Protein AF-A0A1H8TIE3-F1 (afdb_monomer_lite)

Sequence (91 aa):
MDADRVASALAPLRTLLAGDGGDVELVAVDAGAGTVALRLLLRDAACAECVMPRPYLEQVAADVLRRALPELRAVTVEDPREGSPGTAAAH

Organism: NCBI:txid673521

Radius of gyration: 14.4 Å; chains: 1; bounding box: 28×40×39 Å

Structure (mmCIF, N/CA/C/O backbone):
data_AF-A0A1H8TIE3-F1
#
_entry.id   AF-A0A1H8TIE3-F1
#
loop_
_atom_site.group_PDB
_atom_site.id
_atom_site.type_symbol
_atom_site.label_atom_id
_atom_site.label_alt_id
_atom_site.label_comp_id
_atom_site.label_asym_id
_atom_site.label_entity_id
_atom_site.label_seq_id
_atom_site.pdbx_PDB_ins_code
_atom_site.Cartn_x
_atom_site.Cartn_y
_atom_site.Cartn_z
_atom_site.occupancy
_atom_site.B_iso_or_equiv
_atom_site.auth_seq_id
_atom_site.auth_comp_id
_atom_site.auth_asym_id
_atom_site.auth_atom_id
_atom_site.pdbx_PDB_model_num
ATOM 1 N N . MET A 1 1 ? -11.305 2.148 9.402 1.00 87.06 1 MET A N 1
ATOM 2 C CA . MET A 1 1 ? -10.544 2.077 8.138 1.00 87.06 1 MET A CA 1
ATOM 3 C C . MET A 1 1 ? -11.487 2.054 6.956 1.00 87.06 1 MET A C 1
ATOM 5 O O . MET A 1 1 ? -12.173 1.064 6.755 1.00 87.06 1 MET A O 1
ATOM 9 N N . ASP A 1 2 ? -11.485 3.130 6.180 1.00 90.00 2 ASP A N 1
ATOM 10 C CA . ASP A 1 2 ? -12.319 3.303 4.990 1.00 90.00 2 ASP A CA 1
ATOM 11 C C . ASP A 1 2 ? -11.432 3.285 3.741 1.00 90.00 2 ASP A C 1
ATOM 13 O O . ASP A 1 2 ? -10.288 3.743 3.793 1.00 90.00 2 ASP A O 1
ATOM 17 N N . ALA A 1 3 ? -11.944 2.772 2.620 1.00 90.69 3 ALA A N 1
ATOM 18 C CA . ALA A 1 3 ? -11.153 2.578 1.401 1.00 90.69 3 ALA A CA 1
ATOM 19 C C . ALA A 1 3 ? -10.532 3.877 0.862 1.00 90.69 3 ALA A C 1
ATOM 21 O O . ALA A 1 3 ? -9.371 3.871 0.465 1.00 90.69 3 ALA A O 1
ATOM 22 N N . ASP A 1 4 ? -11.258 4.995 0.919 1.00 92.94 4 ASP A N 1
ATOM 23 C CA . ASP A 1 4 ? -10.763 6.308 0.480 1.00 92.94 4 ASP A CA 1
ATOM 24 C C . ASP A 1 4 ? -9.577 6.792 1.332 1.00 92.94 4 ASP A C 1
ATOM 26 O O . ASP A 1 4 ? -8.526 7.189 0.823 1.00 92.94 4 ASP A O 1
ATOM 30 N N . ARG A 1 5 ? -9.686 6.623 2.656 1.00 93.19 5 ARG A N 1
ATOM 31 C CA . ARG A 1 5 ? -8.610 6.946 3.600 1.00 93.19 5 ARG A CA 1
ATOM 32 C C . ARG A 1 5 ? -7.380 6.066 3.368 1.00 93.19 5 ARG A C 1
ATOM 34 O O . ARG A 1 5 ? -6.260 6.568 3.422 1.00 93.19 5 ARG A O 1
ATOM 41 N N . VAL A 1 6 ? -7.576 4.773 3.092 1.00 94.31 6 VAL A N 1
ATOM 42 C CA . VAL A 1 6 ? -6.486 3.851 2.727 1.00 94.31 6 VAL A CA 1
ATOM 43 C C . VAL A 1 6 ? -5.838 4.281 1.415 1.00 94.31 6 VAL A C 1
ATOM 45 O O . VAL A 1 6 ? -4.617 4.393 1.359 1.00 94.31 6 VAL A O 1
ATOM 48 N N . ALA A 1 7 ? -6.628 4.593 0.388 1.00 93.69 7 ALA A N 1
ATOM 49 C CA . ALA A 1 7 ? -6.124 5.039 -0.906 1.00 93.69 7 ALA A CA 1
ATOM 50 C C . ALA A 1 7 ? -5.278 6.316 -0.786 1.00 93.69 7 ALA A C 1
ATOM 52 O O . ALA A 1 7 ? -4.188 6.387 -1.355 1.00 93.69 7 ALA A O 1
ATOM 53 N N . SER A 1 8 ? -5.714 7.290 0.020 1.00 94.44 8 SER A N 1
ATOM 54 C CA . SER A 1 8 ? -4.918 8.489 0.300 1.00 94.44 8 SER A CA 1
ATOM 55 C C . SER A 1 8 ? -3.633 8.169 1.072 1.00 94.44 8 SER A C 1
ATOM 57 O O . SER A 1 8 ? -2.592 8.769 0.801 1.00 94.44 8 SER A O 1
ATOM 59 N N . ALA A 1 9 ? -3.682 7.230 2.020 1.00 95.44 9 ALA A N 1
ATOM 60 C CA . ALA A 1 9 ? -2.524 6.825 2.815 1.00 95.44 9 ALA A CA 1
ATOM 61 C C . ALA A 1 9 ? -1.474 6.039 2.006 1.00 95.44 9 ALA A C 1
ATOM 63 O O . ALA A 1 9 ? -0.325 5.943 2.435 1.00 95.44 9 ALA A O 1
ATOM 64 N N . LEU A 1 10 ? -1.831 5.517 0.826 1.00 95.56 10 LEU A N 1
ATOM 65 C CA . LEU A 1 10 ? -0.899 4.840 -0.080 1.00 95.56 10 LEU A CA 1
ATOM 66 C C . LEU A 1 10 ? 0.005 5.804 -0.860 1.00 95.56 10 LEU A C 1
ATOM 68 O O . LEU A 1 10 ? 1.017 5.361 -1.398 1.00 95.56 10 LEU A O 1
ATOM 72 N N . ALA A 1 11 ? -0.302 7.105 -0.925 1.00 95.06 11 ALA A N 1
ATOM 73 C CA . ALA A 1 11 ? 0.454 8.055 -1.750 1.00 95.06 11 ALA A CA 1
ATOM 74 C C . ALA A 1 11 ? 1.984 8.048 -1.500 1.00 95.06 11 ALA A C 1
ATOM 76 O O . ALA A 1 11 ? 2.732 7.990 -2.477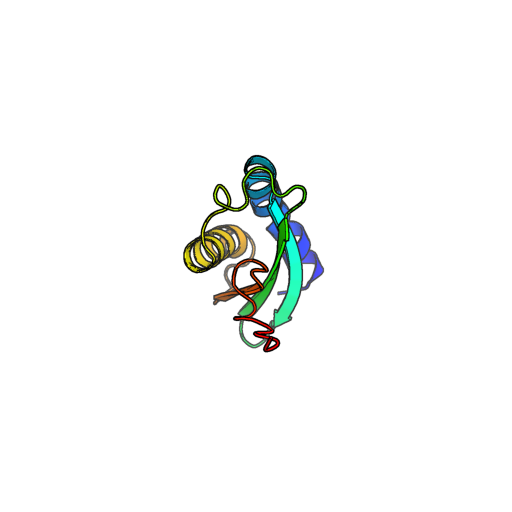 1.00 95.06 11 ALA A O 1
ATOM 77 N N . PRO A 1 12 ? 2.491 8.021 -0.248 1.00 93.56 12 PRO A N 1
ATOM 78 C CA . PRO A 1 12 ? 3.932 7.945 0.005 1.00 93.56 12 PRO A CA 1
ATOM 79 C C . PRO A 1 12 ? 4.557 6.630 -0.477 1.00 93.56 12 PRO A C 1
ATOM 81 O O . PRO A 1 12 ? 5.673 6.633 -0.994 1.00 93.56 12 PRO A O 1
ATOM 84 N N . LEU A 1 13 ? 3.832 5.513 -0.342 1.00 93.25 13 LEU A N 1
ATOM 85 C CA . LEU A 1 13 ? 4.282 4.201 -0.807 1.00 93.25 13 LEU A CA 1
ATOM 86 C C . LEU A 1 13 ? 4.381 4.165 -2.337 1.00 93.25 13 LEU A C 1
ATOM 88 O O . LEU A 1 13 ? 5.365 3.668 -2.873 1.00 93.25 13 LEU A O 1
ATOM 92 N N . ARG A 1 14 ? 3.405 4.745 -3.044 1.00 93.44 14 ARG A N 1
ATOM 93 C CA . ARG A 1 14 ? 3.430 4.844 -4.512 1.00 93.44 14 ARG A CA 1
ATOM 94 C C . ARG A 1 14 ? 4.616 5.672 -5.004 1.00 93.44 14 ARG A C 1
ATOM 96 O O . ARG A 1 14 ? 5.268 5.276 -5.962 1.00 93.44 14 ARG A O 1
ATOM 103 N N . THR A 1 15 ? 4.941 6.774 -4.322 1.00 92.44 15 THR A N 1
ATOM 104 C CA . THR A 1 15 ? 6.135 7.582 -4.625 1.00 92.44 15 THR A CA 1
ATOM 105 C C . THR A 1 15 ? 7.430 6.797 -4.425 1.00 92.44 15 THR A C 1
ATOM 107 O O . THR A 1 15 ? 8.329 6.906 -5.254 1.00 92.44 15 THR A O 1
ATOM 110 N N . LEU A 1 16 ? 7.524 5.995 -3.358 1.00 89.12 16 LEU A N 1
ATOM 111 C CA . LEU A 1 16 ? 8.687 5.141 -3.105 1.00 89.12 16 LEU A CA 1
ATOM 112 C C . LEU A 1 16 ? 8.875 4.119 -4.235 1.00 89.12 16 LEU A C 1
ATOM 114 O O . LEU A 1 16 ? 9.951 4.031 -4.812 1.00 89.12 16 LEU A O 1
ATOM 118 N N . LEU A 1 17 ? 7.804 3.408 -4.594 1.00 89.25 17 LEU A N 1
ATOM 119 C CA . LEU A 1 17 ? 7.844 2.358 -5.615 1.00 89.25 17 LEU A CA 1
ATOM 120 C C . LEU A 1 17 ? 8.035 2.895 -7.031 1.00 89.25 17 LEU A C 1
ATOM 122 O O . LEU A 1 17 ? 8.636 2.215 -7.858 1.00 89.25 17 LEU A O 1
ATOM 126 N N . ALA A 1 18 ? 7.560 4.110 -7.316 1.00 88.62 18 ALA A N 1
ATOM 127 C CA . ALA A 1 18 ? 7.745 4.737 -8.619 1.00 88.62 18 ALA A CA 1
ATOM 128 C C . ALA A 1 18 ? 9.232 4.899 -8.980 1.00 88.62 18 ALA A C 1
ATOM 130 O O . ALA A 1 18 ? 9.573 4.794 -10.156 1.00 88.62 18 ALA A O 1
ATOM 131 N N . GLY A 1 19 ? 10.109 5.099 -7.985 1.00 83.56 19 GLY A N 1
ATOM 132 C CA . GLY A 1 19 ? 11.561 5.136 -8.186 1.00 83.56 19 GLY A CA 1
ATOM 133 C C . GLY A 1 19 ? 12.147 3.808 -8.676 1.00 83.56 19 GLY A C 1
ATOM 134 O O . GLY A 1 19 ? 13.086 3.817 -9.466 1.00 83.56 19 GLY A O 1
ATOM 135 N N . ASP A 1 20 ? 11.537 2.687 -8.284 1.00 82.69 20 ASP A N 1
ATOM 136 C CA . ASP A 1 20 ? 11.951 1.325 -8.646 1.00 82.69 20 ASP A CA 1
ATOM 137 C C . ASP A 1 20 ? 11.175 0.762 -9.857 1.00 82.69 20 ASP A C 1
ATOM 139 O O . ASP A 1 20 ? 11.276 -0.421 -10.177 1.00 82.69 20 ASP A O 1
ATOM 143 N N . GLY A 1 21 ? 10.361 1.586 -10.532 1.00 85.38 21 GLY A N 1
ATOM 144 C CA . GLY A 1 21 ? 9.515 1.156 -11.657 1.00 85.38 21 GLY A CA 1
ATOM 145 C C . GLY A 1 21 ? 8.240 0.402 -11.250 1.00 85.38 21 GLY A C 1
ATOM 146 O O . GLY A 1 21 ? 7.543 -0.160 -12.103 1.00 85.38 21 GLY A O 1
ATOM 147 N N . GLY A 1 22 ? 7.915 0.406 -9.957 1.00 88.81 22 GLY A N 1
ATOM 148 C CA . GLY A 1 22 ? 6.717 -0.195 -9.389 1.00 88.81 22 GLY A CA 1
ATOM 149 C C . GLY A 1 22 ? 5.576 0.798 -9.147 1.00 88.81 22 GLY A C 1
ATOM 150 O O . GLY A 1 22 ? 5.706 2.025 -9.214 1.00 88.81 22 GLY A O 1
ATOM 151 N N . ASP A 1 23 ? 4.414 0.246 -8.844 1.00 92.75 23 ASP A N 1
ATOM 152 C CA . ASP A 1 23 ? 3.285 0.939 -8.238 1.00 92.75 23 ASP A CA 1
ATOM 153 C C . ASP A 1 23 ? 2.465 -0.060 -7.414 1.00 92.75 23 ASP A C 1
ATOM 155 O O . ASP A 1 23 ? 2.660 -1.268 -7.527 1.00 92.75 23 ASP A O 1
ATOM 159 N N . VAL A 1 24 ? 1.525 0.421 -6.608 1.00 93.50 24 VAL A N 1
ATOM 160 C CA . VAL A 1 24 ? 0.532 -0.433 -5.950 1.00 93.50 24 VAL A CA 1
ATOM 161 C C . VAL A 1 24 ? -0.874 0.077 -6.186 1.00 93.50 24 VAL A C 1
ATOM 163 O O . VAL A 1 24 ? -1.128 1.284 -6.194 1.00 93.50 24 VAL A O 1
ATOM 166 N N . GLU A 1 25 ? -1.803 -0.860 -6.316 1.00 94.62 25 GLU A N 1
ATOM 167 C CA . GLU A 1 25 ? -3.234 -0.587 -6.280 1.00 94.62 25 GLU A CA 1
ATOM 168 C C . GLU A 1 25 ? -3.887 -1.220 -5.052 1.00 94.62 25 GLU A C 1
ATOM 170 O O . GLU A 1 25 ? -3.449 -2.256 -4.547 1.00 94.62 25 GLU A O 1
ATOM 175 N N . LEU A 1 26 ? -4.938 -0.567 -4.557 1.00 96.62 26 LEU A N 1
ATOM 176 C CA . LEU A 1 26 ? -5.758 -1.087 -3.473 1.00 96.62 26 LEU A CA 1
ATOM 177 C C . LEU A 1 26 ? -6.720 -2.140 -4.028 1.00 96.62 26 LEU A C 1
ATOM 179 O O . LEU A 1 26 ? -7.545 -1.821 -4.880 1.00 96.62 26 LEU A O 1
ATOM 183 N N . VAL A 1 27 ? -6.641 -3.364 -3.509 1.00 96.12 27 VAL A N 1
ATOM 184 C CA . VAL A 1 27 ? -7.529 -4.470 -3.896 1.00 96.12 27 VAL A CA 1
ATOM 185 C C . VAL A 1 27 ? -8.705 -4.569 -2.932 1.00 96.12 27 VAL A C 1
ATOM 187 O O . VAL A 1 27 ? -9.858 -4.608 -3.354 1.00 96.12 27 VAL A O 1
ATOM 190 N N . ALA A 1 28 ? -8.423 -4.600 -1.627 1.00 95.12 28 ALA A N 1
ATOM 191 C CA . ALA A 1 28 ? -9.452 -4.745 -0.605 1.00 95.12 28 ALA A CA 1
ATOM 192 C C . ALA A 1 28 ? -9.042 -4.119 0.732 1.00 95.12 28 ALA A C 1
ATOM 194 O O . ALA A 1 28 ? -7.861 -4.032 1.074 1.00 95.12 28 ALA A O 1
ATOM 195 N N . VAL A 1 29 ? -10.051 -3.731 1.512 1.00 96.31 29 VAL A N 1
ATOM 196 C CA . VAL A 1 29 ? -9.906 -3.291 2.902 1.00 96.31 29 VAL A CA 1
ATOM 197 C C . VAL A 1 29 ? -10.855 -4.112 3.757 1.00 96.31 29 VAL A C 1
ATOM 199 O O . VAL A 1 29 ? -12.064 -4.080 3.541 1.00 96.31 29 VAL A O 1
ATOM 202 N N . ASP A 1 30 ? -10.311 -4.802 4.752 1.00 94.50 30 ASP A N 1
ATOM 203 C CA . ASP A 1 30 ? -11.092 -5.436 5.805 1.00 94.50 30 ASP A CA 1
ATOM 204 C C . ASP A 1 30 ? -10.926 -4.624 7.091 1.00 94.50 30 ASP A C 1
ATOM 206 O O . ASP A 1 30 ? -9.918 -4.709 7.797 1.00 94.50 30 ASP A O 1
ATOM 210 N N . ALA A 1 31 ? -11.924 -3.795 7.386 1.00 91.94 31 ALA A N 1
ATOM 211 C CA . ALA A 1 31 ? -11.924 -2.969 8.585 1.00 91.94 31 ALA A CA 1
ATOM 212 C C . ALA A 1 31 ? -12.127 -3.786 9.874 1.00 91.94 31 ALA A C 1
ATOM 214 O O . ALA A 1 31 ? -11.685 -3.346 10.933 1.00 91.94 31 ALA A O 1
ATOM 215 N N . GLY A 1 32 ? -12.779 -4.953 9.796 1.00 93.38 32 GLY A N 1
ATOM 216 C CA . GLY A 1 32 ? -13.020 -5.822 10.948 1.00 93.38 32 GLY A CA 1
ATOM 217 C C . GLY A 1 32 ? -11.758 -6.573 11.369 1.00 93.38 32 GLY A C 1
ATOM 218 O O . GLY A 1 32 ? -11.439 -6.640 12.556 1.00 93.38 32 GLY A O 1
ATOM 219 N N . ALA A 1 33 ? -11.003 -7.080 10.394 1.00 92.69 33 ALA A N 1
ATOM 220 C CA . ALA A 1 33 ? -9.710 -7.724 10.601 1.00 92.69 33 ALA A CA 1
ATOM 221 C C . ALA A 1 33 ? -8.549 -6.719 10.719 1.00 92.69 33 ALA A C 1
ATOM 223 O O . ALA A 1 33 ? -7.474 -7.072 11.207 1.00 92.69 33 ALA A O 1
ATOM 224 N N . GLY A 1 34 ? -8.747 -5.469 10.291 1.00 94.69 34 GLY A N 1
ATOM 225 C CA . GLY A 1 34 ? -7.699 -4.451 10.230 1.00 94.69 34 GLY A CA 1
ATOM 226 C C . GLY A 1 34 ? -6.636 -4.786 9.184 1.00 94.69 34 GLY A C 1
ATOM 227 O O . GLY A 1 34 ? -5.447 -4.594 9.435 1.00 94.69 34 GLY A O 1
ATOM 228 N N . THR A 1 35 ? -7.037 -5.337 8.038 1.00 96.50 35 THR A N 1
ATOM 229 C CA . THR A 1 35 ? -6.111 -5.780 6.987 1.00 96.50 35 THR A CA 1
ATOM 230 C C . THR A 1 35 ? -6.357 -5.067 5.667 1.00 96.50 35 THR A C 1
ATOM 232 O O . THR A 1 35 ? -7.498 -4.772 5.310 1.00 96.50 35 THR A O 1
ATOM 235 N N . VAL A 1 36 ? -5.283 -4.811 4.922 1.00 97.44 36 VAL A N 1
ATOM 236 C CA . VAL A 1 36 ? -5.333 -4.212 3.581 1.00 97.44 36 VAL A CA 1
ATOM 237 C C . VAL A 1 36 ? -4.675 -5.156 2.586 1.00 97.44 36 VAL A C 1
ATOM 239 O O . VAL A 1 36 ? -3.552 -5.597 2.815 1.00 97.44 36 VAL A O 1
ATOM 242 N N . ALA A 1 37 ? -5.362 -5.433 1.483 1.00 96.75 37 ALA A N 1
ATOM 243 C CA . ALA A 1 37 ? -4.810 -6.169 0.356 1.00 96.75 37 ALA A CA 1
ATOM 244 C C . ALA A 1 37 ? -4.431 -5.190 -0.755 1.00 96.75 37 ALA A C 1
ATOM 246 O O . ALA A 1 37 ? -5.248 -4.361 -1.174 1.00 96.75 37 ALA A O 1
ATOM 247 N N . LEU A 1 38 ? -3.195 -5.294 -1.227 1.00 96.88 38 LEU A N 1
ATOM 248 C CA . LEU A 1 38 ? -2.644 -4.500 -2.318 1.00 96.88 38 LEU A CA 1
ATOM 249 C C . LEU A 1 38 ? -2.232 -5.417 -3.468 1.00 96.88 38 LEU A C 1
ATOM 251 O O . LEU A 1 38 ? -1.926 -6.586 -3.248 1.00 96.88 38 LEU A O 1
ATOM 255 N N . ARG A 1 39 ? -2.141 -4.871 -4.678 1.00 95.19 39 ARG A N 1
ATOM 256 C CA . ARG A 1 39 ? -1.481 -5.532 -5.807 1.00 95.19 39 ARG A CA 1
ATOM 257 C C . ARG A 1 39 ? -0.303 -4.704 -6.278 1.00 95.19 39 ARG A C 1
ATOM 259 O O . ARG A 1 39 ? -0.438 -3.496 -6.457 1.00 95.19 39 ARG A O 1
ATOM 266 N N . LEU A 1 40 ? 0.837 -5.360 -6.481 1.00 93.00 40 LEU A N 1
ATOM 267 C CA . LEU A 1 40 ? 2.012 -4.749 -7.090 1.00 93.00 40 LEU A CA 1
ATOM 268 C C . LEU A 1 40 ? 1.808 -4.649 -8.607 1.00 93.00 40 LEU A C 1
ATOM 270 O O . LEU A 1 40 ? 1.524 -5.638 -9.280 1.00 93.00 40 LEU A O 1
ATOM 274 N N . LEU A 1 41 ? 1.989 -3.448 -9.143 1.00 90.62 41 LEU A N 1
ATOM 275 C CA . LEU A 1 41 ? 2.007 -3.157 -10.570 1.00 90.62 41 LEU A CA 1
ATOM 276 C C . LEU A 1 41 ? 3.452 -2.874 -10.990 1.00 90.62 41 LEU A C 1
ATOM 278 O O . LEU A 1 41 ? 4.154 -2.112 -10.329 1.00 90.62 41 LEU A O 1
ATOM 282 N N . LEU A 1 42 ? 3.896 -3.455 -12.101 1.00 87.56 42 LEU A N 1
ATOM 283 C CA . LEU A 1 42 ? 5.209 -3.190 -12.694 1.00 87.56 42 LEU A CA 1
ATOM 284 C C . LEU A 1 42 ? 4.976 -2.466 -14.020 1.00 87.56 42 LEU A C 1
ATOM 286 O O . LEU A 1 42 ? 4.287 -3.003 -14.886 1.00 87.56 42 LEU A O 1
ATOM 290 N N . ARG A 1 43 ? 5.475 -1.231 -14.157 1.00 73.44 43 ARG A N 1
ATOM 291 C CA . ARG A 1 43 ? 5.161 -0.384 -15.325 1.00 73.44 43 ARG A CA 1
ATOM 292 C C . ARG A 1 43 ? 6.012 -0.713 -16.546 1.00 73.44 43 ARG A C 1
ATOM 294 O O . ARG A 1 43 ? 5.476 -0.755 -17.641 1.00 73.44 43 ARG A O 1
ATOM 301 N N . ASP A 1 44 ? 7.282 -1.038 -16.339 1.00 61.34 44 ASP A N 1
ATOM 302 C CA . ASP A 1 44 ? 8.185 -1.526 -17.377 1.00 61.34 44 ASP A CA 1
ATOM 303 C C . ASP A 1 44 ? 9.211 -2.451 -16.716 1.00 61.34 44 ASP A C 1
ATOM 305 O O . ASP A 1 44 ? 9.862 -2.085 -15.738 1.00 61.34 44 ASP A O 1
ATOM 309 N N . ALA A 1 45 ? 9.354 -3.673 -17.232 1.00 51.78 45 ALA A N 1
ATOM 310 C CA . ALA A 1 45 ? 10.186 -4.743 -16.671 1.00 51.78 45 ALA A CA 1
ATOM 311 C C . ALA A 1 45 ? 11.708 -4.482 -16.744 1.00 51.78 45 ALA A C 1
ATOM 313 O O . ALA A 1 45 ? 12.493 -5.424 -16.672 1.00 51.78 45 ALA A O 1
ATOM 314 N N . ALA A 1 46 ? 12.145 -3.225 -16.880 1.00 53.38 46 ALA A N 1
ATOM 315 C CA . ALA A 1 46 ? 13.559 -2.865 -16.943 1.00 53.38 46 ALA A CA 1
ATOM 316 C C . ALA A 1 46 ? 14.317 -3.245 -15.661 1.00 53.38 46 ALA A C 1
ATOM 318 O O . ALA A 1 46 ? 15.529 -3.428 -15.715 1.00 53.38 46 ALA A O 1
ATOM 319 N N . CYS A 1 47 ? 13.617 -3.390 -14.526 1.00 63.06 47 CYS A N 1
ATOM 320 C CA . CYS A 1 47 ? 14.225 -3.879 -13.296 1.00 63.06 47 CYS A CA 1
ATOM 321 C C . CYS A 1 47 ? 13.206 -4.489 -12.309 1.00 63.06 47 CYS A C 1
ATOM 323 O O . CYS A 1 47 ? 13.025 -4.005 -11.196 1.00 63.06 47 CYS A O 1
ATOM 325 N N . ALA A 1 48 ? 12.526 -5.579 -12.686 1.00 62.38 48 ALA A N 1
ATOM 326 C CA . ALA A 1 48 ? 11.628 -6.303 -11.763 1.00 62.38 48 ALA A CA 1
ATOM 327 C C . ALA A 1 48 ? 12.341 -6.799 -10.479 1.00 62.38 48 ALA A C 1
ATOM 329 O O . ALA A 1 48 ? 11.704 -7.016 -9.444 1.00 62.38 48 ALA A O 1
ATOM 330 N N . GLU A 1 49 ? 13.664 -6.949 -10.562 1.00 65.12 49 GLU A N 1
ATOM 331 C CA . GLU A 1 49 ? 14.599 -7.262 -9.476 1.00 65.12 49 GLU A CA 1
ATOM 332 C C . GLU A 1 49 ? 14.982 -6.054 -8.599 1.00 65.12 49 GLU A C 1
ATOM 334 O O . GLU A 1 49 ? 15.432 -6.252 -7.473 1.00 65.12 49 GLU A O 1
ATOM 339 N N . CYS A 1 50 ? 14.767 -4.816 -9.065 1.00 73.38 50 CYS A N 1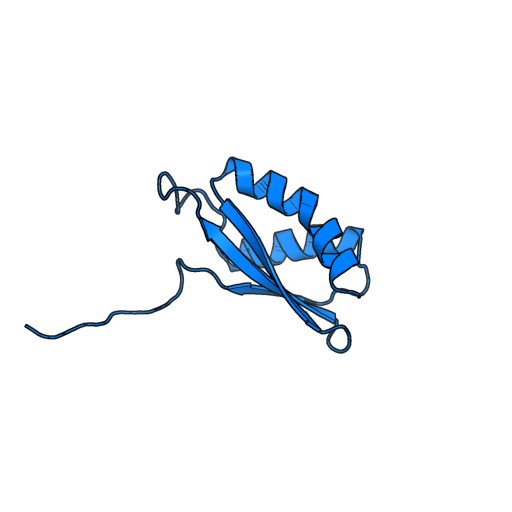
ATOM 340 C CA . CYS A 1 50 ? 14.985 -3.607 -8.266 1.00 73.38 50 CYS A CA 1
ATOM 341 C C . CYS A 1 50 ? 13.857 -3.385 -7.246 1.00 73.38 50 CYS A C 1
ATOM 343 O O . CYS A 1 50 ? 14.085 -2.816 -6.180 1.00 73.38 50 CYS A O 1
ATOM 345 N N . VAL A 1 51 ? 12.639 -3.853 -7.542 1.00 81.75 51 VAL A N 1
ATOM 346 C CA . VAL A 1 51 ? 11.524 -3.745 -6.598 1.00 81.75 51 VAL A CA 1
ATOM 347 C C . VAL A 1 51 ? 11.761 -4.693 -5.425 1.00 81.75 51 VAL A C 1
ATOM 349 O O . VAL A 1 51 ? 12.042 -5.878 -5.596 1.00 81.75 51 VAL A O 1
ATOM 352 N N . MET A 1 52 ? 11.586 -4.183 -4.211 1.00 87.44 52 MET A N 1
ATOM 353 C CA . MET A 1 52 ? 11.708 -4.952 -2.973 1.00 87.44 52 MET A CA 1
ATOM 354 C C . MET A 1 52 ? 10.901 -6.267 -3.011 1.00 87.44 52 MET A C 1
ATOM 356 O O . MET A 1 52 ? 9.778 -6.259 -3.518 1.00 87.44 52 MET A O 1
ATOM 360 N N . PRO A 1 53 ? 11.406 -7.387 -2.458 1.00 89.94 53 PRO A N 1
ATOM 361 C CA . PRO A 1 53 ? 10.674 -8.656 -2.421 1.00 89.94 53 PRO A CA 1
ATOM 362 C C . PRO A 1 53 ? 9.389 -8.538 -1.589 1.00 89.94 53 PRO A C 1
ATOM 364 O O . PRO A 1 53 ? 9.345 -7.758 -0.631 1.00 89.94 53 PRO A O 1
ATOM 367 N N . ARG A 1 54 ? 8.362 -9.342 -1.907 1.00 92.50 54 ARG A N 1
ATOM 368 C CA . ARG A 1 54 ? 7.033 -9.286 -1.270 1.00 92.50 54 ARG A CA 1
ATOM 369 C C . ARG A 1 54 ? 7.049 -9.154 0.260 1.00 92.50 54 ARG A C 1
ATOM 371 O O . ARG A 1 54 ? 6.413 -8.222 0.747 1.00 92.50 54 ARG A O 1
ATOM 378 N N . PRO A 1 55 ? 7.761 -9.994 1.043 1.00 93.06 55 PRO A N 1
ATOM 379 C CA . PRO A 1 55 ? 7.716 -9.888 2.503 1.00 93.06 55 PRO A CA 1
ATOM 380 C C . PRO A 1 55 ? 8.233 -8.537 3.014 1.00 93.06 55 PRO A C 1
ATOM 382 O O . PRO A 1 55 ? 7.693 -7.994 3.974 1.00 93.06 55 PRO A O 1
ATOM 385 N N . TYR A 1 56 ? 9.242 -7.959 2.358 1.00 93.12 56 TYR A N 1
ATOM 386 C CA . TYR A 1 56 ? 9.752 -6.641 2.732 1.00 93.12 56 TYR A CA 1
ATOM 387 C C . TYR A 1 56 ? 8.798 -5.526 2.290 1.00 93.12 56 TYR A C 1
ATOM 389 O O . TYR A 1 56 ? 8.550 -4.585 3.042 1.00 93.12 56 TYR A O 1
ATOM 397 N N . LEU A 1 57 ? 8.200 -5.657 1.103 1.00 93.56 57 LEU A N 1
ATOM 398 C CA . LEU A 1 57 ? 7.184 -4.730 0.611 1.00 93.56 57 LEU A CA 1
ATOM 399 C C . LEU A 1 57 ? 5.959 -4.675 1.538 1.00 93.56 57 LEU A C 1
ATOM 401 O O . LEU A 1 57 ? 5.497 -3.585 1.868 1.00 93.56 57 LEU A O 1
ATOM 405 N N . GLU A 1 58 ? 5.473 -5.824 2.014 1.00 95.88 58 GLU A N 1
ATOM 406 C CA . GLU A 1 58 ? 4.390 -5.916 3.003 1.00 95.88 58 GLU A CA 1
ATOM 407 C C . GLU A 1 58 ? 4.756 -5.187 4.307 1.00 95.88 58 GLU A C 1
ATOM 409 O O . GLU A 1 58 ? 3.943 -4.435 4.852 1.00 95.88 58 GLU A O 1
ATOM 414 N N . GLN A 1 59 ? 5.996 -5.341 4.788 1.00 95.88 59 GLN A N 1
ATOM 415 C CA . GLN A 1 59 ? 6.479 -4.646 5.985 1.00 95.88 59 GLN A CA 1
ATOM 416 C C . GLN A 1 59 ? 6.543 -3.125 5.798 1.00 95.88 59 GLN A C 1
ATOM 418 O O . GLN A 1 59 ? 6.045 -2.388 6.653 1.00 95.88 59 GLN A O 1
ATOM 423 N N . VAL A 1 60 ? 7.119 -2.650 4.691 1.00 94.38 60 VAL A N 1
ATOM 424 C CA . VAL A 1 60 ? 7.219 -1.215 4.378 1.00 94.38 60 VAL A CA 1
ATOM 425 C C . VAL A 1 60 ? 5.831 -0.603 4.200 1.00 94.38 60 VAL A C 1
ATOM 427 O O . VAL A 1 60 ? 5.543 0.450 4.770 1.00 94.38 60 VAL A O 1
ATOM 430 N N . ALA A 1 61 ? 4.942 -1.278 3.469 1.00 95.69 61 ALA A N 1
ATOM 431 C CA . ALA A 1 61 ? 3.567 -0.833 3.287 1.00 95.69 61 ALA A CA 1
ATOM 432 C C . ALA A 1 61 ? 2.827 -0.735 4.626 1.00 95.69 61 ALA A C 1
ATOM 434 O O . ALA A 1 61 ? 2.132 0.251 4.877 1.00 95.69 61 ALA A O 1
ATOM 435 N N . ALA A 1 62 ? 3.018 -1.714 5.514 1.00 96.50 62 ALA A N 1
ATOM 436 C CA . ALA A 1 62 ? 2.431 -1.678 6.843 1.00 96.50 62 ALA A CA 1
ATOM 437 C C . ALA A 1 62 ? 2.984 -0.523 7.696 1.00 96.50 62 ALA A C 1
ATOM 439 O O . ALA A 1 62 ? 2.200 0.132 8.378 1.00 96.50 62 ALA A O 1
ATOM 440 N N . ASP A 1 63 ? 4.290 -0.228 7.654 1.00 95.69 63 ASP A N 1
ATOM 441 C CA . ASP A 1 63 ? 4.865 0.922 8.375 1.00 95.69 63 ASP A CA 1
ATOM 442 C C . ASP A 1 63 ? 4.293 2.254 7.877 1.00 95.69 63 ASP A C 1
ATOM 444 O O . ASP A 1 63 ? 3.841 3.078 8.674 1.00 95.69 63 ASP A O 1
ATOM 448 N N . VAL A 1 64 ? 4.248 2.443 6.554 1.00 95.00 64 VAL A N 1
ATOM 449 C CA . VAL A 1 64 ? 3.715 3.662 5.933 1.00 95.00 64 VAL A CA 1
ATOM 450 C C . VAL A 1 64 ? 2.242 3.848 6.285 1.00 95.00 64 VAL A C 1
ATOM 452 O O . VAL A 1 64 ? 1.853 4.917 6.760 1.00 95.00 64 VAL A O 1
ATOM 455 N N . LEU A 1 65 ? 1.423 2.810 6.101 1.00 95.12 65 LEU A N 1
ATOM 456 C CA . LEU A 1 65 ? -0.013 2.896 6.343 1.00 95.12 65 LEU A CA 1
ATOM 457 C C . LEU A 1 65 ? -0.336 3.081 7.830 1.00 95.12 65 LEU A C 1
ATOM 459 O O . LEU A 1 65 ? -1.223 3.873 8.141 1.00 95.12 65 LEU A O 1
ATOM 463 N N . ARG A 1 66 ? 0.397 2.448 8.760 1.00 95.88 66 ARG A N 1
ATOM 464 C CA . ARG A 1 66 ? 0.158 2.598 10.212 1.00 95.88 66 ARG A CA 1
ATOM 465 C C . ARG A 1 66 ? 0.312 4.030 10.716 1.00 95.88 66 ARG A C 1
ATOM 467 O O . ARG A 1 66 ? -0.343 4.396 11.688 1.00 95.88 66 ARG A O 1
ATOM 474 N N . ARG A 1 67 ? 1.125 4.861 10.054 1.00 94.06 67 ARG A N 1
ATOM 475 C CA . ARG A 1 67 ? 1.266 6.289 10.403 1.00 94.06 67 ARG A CA 1
ATOM 476 C C . ARG A 1 67 ? -0.049 7.049 10.247 1.00 94.06 67 ARG A C 1
ATOM 478 O O . ARG A 1 67 ? -0.337 7.940 11.038 1.00 94.06 67 ARG A O 1
ATOM 485 N N . ALA A 1 68 ? -0.839 6.691 9.237 1.00 93.19 68 ALA A N 1
ATOM 486 C CA . ALA A 1 68 ? -2.149 7.279 8.975 1.00 93.19 68 ALA A CA 1
ATOM 487 C C . ALA A 1 68 ? -3.307 6.435 9.535 1.00 93.19 68 ALA A C 1
ATOM 489 O O . ALA A 1 68 ? -4.389 6.978 9.752 1.00 93.19 68 ALA A O 1
ATOM 490 N N . LEU A 1 69 ? -3.094 5.133 9.750 1.00 94.44 69 LEU A N 1
ATOM 491 C CA . LEU A 1 69 ? -4.084 4.120 10.124 1.00 94.44 69 LEU A CA 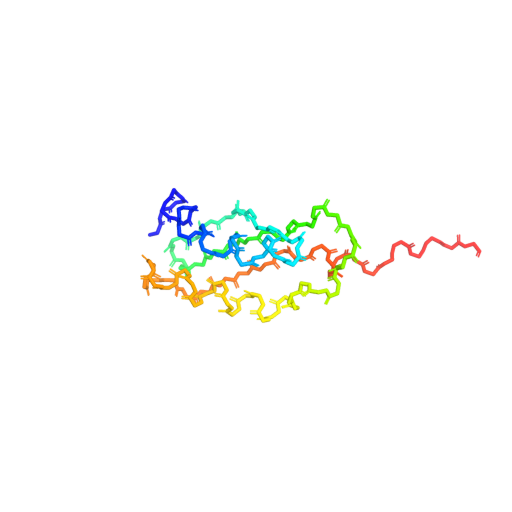1
ATOM 492 C C . LEU A 1 69 ? -3.545 3.271 11.289 1.00 94.44 69 LEU A C 1
ATOM 494 O O . LEU A 1 69 ? -3.138 2.126 11.078 1.00 94.44 69 LEU A O 1
ATOM 498 N N . PRO A 1 70 ? -3.504 3.808 12.520 1.00 93.81 70 PRO A N 1
ATOM 499 C CA . PRO A 1 70 ? -2.970 3.087 13.676 1.00 93.81 70 PRO A CA 1
ATOM 500 C C . PRO A 1 70 ? -3.723 1.781 13.981 1.00 93.81 70 PRO A C 1
ATOM 502 O O . PRO A 1 70 ? -3.180 0.903 14.645 1.00 93.81 70 PRO A O 1
ATOM 505 N N . GLU A 1 71 ? -4.953 1.627 13.486 1.00 94.00 71 GLU A N 1
ATOM 506 C CA . GLU A 1 71 ? -5.746 0.403 13.605 1.00 94.00 71 GLU A CA 1
ATOM 507 C C . GLU A 1 71 ? -5.341 -0.731 12.630 1.00 94.00 71 GLU A C 1
ATOM 509 O O . GLU A 1 71 ? -5.859 -1.846 12.740 1.00 94.00 71 GLU A O 1
ATOM 514 N N . LEU A 1 72 ? -4.418 -0.479 11.692 1.00 96.50 72 LEU A N 1
ATOM 515 C CA . LEU A 1 72 ? -3.939 -1.470 10.726 1.00 96.50 72 LEU A CA 1
ATOM 516 C C . LEU A 1 72 ? -3.091 -2.562 11.397 1.00 96.50 72 LEU A C 1
ATOM 518 O O . LEU A 1 72 ? -2.039 -2.297 11.983 1.00 96.50 72 LEU A O 1
ATOM 522 N N . ARG A 1 73 ? -3.495 -3.818 11.210 1.00 96.31 73 ARG A N 1
ATOM 523 C CA . ARG A 1 73 ? -2.798 -5.010 11.704 1.00 96.31 73 ARG A CA 1
ATOM 524 C C . ARG A 1 73 ? -1.824 -5.586 10.684 1.00 96.31 73 ARG A C 1
ATOM 526 O O . ARG A 1 73 ? -0.667 -5.829 11.027 1.00 96.31 73 ARG A O 1
ATOM 533 N N . ALA A 1 74 ? -2.272 -5.787 9.447 1.00 95.56 74 ALA A N 1
ATOM 534 C CA . ALA A 1 74 ? -1.472 -6.440 8.413 1.00 95.56 74 ALA A CA 1
ATOM 535 C C . ALA A 1 74 ? -1.745 -5.887 7.011 1.00 95.56 74 ALA A C 1
ATOM 537 O O . ALA A 1 74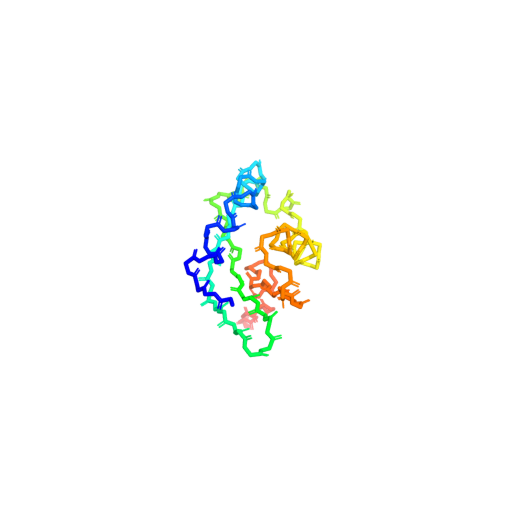 ? -2.822 -5.361 6.727 1.00 95.56 74 ALA A O 1
ATOM 538 N N . VAL A 1 75 ? -0.755 -6.053 6.137 1.00 97.06 75 VAL A N 1
ATOM 539 C CA . VAL A 1 75 ? -0.855 -5.785 4.703 1.00 97.06 75 VAL A CA 1
ATOM 540 C C . VAL A 1 75 ? -0.460 -7.055 3.970 1.00 97.06 75 VAL A C 1
ATOM 542 O O . VAL A 1 75 ? 0.538 -7.673 4.332 1.00 97.06 75 VAL A O 1
ATOM 545 N N . THR A 1 76 ? -1.230 -7.432 2.959 1.00 96.50 76 THR A N 1
ATOM 546 C CA . THR A 1 76 ? -0.869 -8.493 2.016 1.00 96.50 76 THR A CA 1
ATOM 547 C C . THR A 1 76 ? -0.669 -7.888 0.640 1.00 96.50 76 THR A C 1
ATOM 549 O O . THR A 1 76 ? -1.367 -6.942 0.262 1.00 96.50 76 THR A O 1
ATOM 552 N N . VAL A 1 77 ? 0.295 -8.418 -0.109 1.00 95.88 77 VAL A N 1
ATOM 553 C CA . VAL A 1 77 ? 0.567 -7.954 -1.470 1.00 95.88 77 VAL A CA 1
ATOM 554 C C . VAL A 1 77 ? 0.441 -9.112 -2.450 1.00 95.88 77 VAL A C 1
ATOM 556 O O . VAL A 1 77 ? 1.145 -10.112 -2.346 1.00 95.88 77 VAL A O 1
ATOM 559 N N . GLU A 1 78 ? -0.436 -8.957 -3.435 1.00 94.06 78 GLU A N 1
ATOM 560 C CA . GLU A 1 78 ? -0.430 -9.769 -4.646 1.00 94.06 78 GLU A CA 1
ATOM 561 C C . GLU A 1 78 ? 0.777 -9.354 -5.494 1.00 94.06 78 GLU A C 1
ATOM 563 O O . GLU A 1 78 ? 0.785 -8.281 -6.105 1.00 94.06 78 GLU A O 1
ATOM 568 N N . ASP A 1 79 ? 1.819 -10.185 -5.487 1.00 90.62 79 ASP A N 1
ATOM 569 C CA . ASP A 1 79 ? 3.048 -9.945 -6.239 1.00 90.62 79 ASP A CA 1
ATOM 570 C C . ASP A 1 79 ? 3.035 -10.748 -7.554 1.00 90.62 79 ASP A C 1
ATOM 572 O O . ASP A 1 79 ? 3.090 -11.982 -7.514 1.00 90.62 79 ASP A O 1
ATOM 576 N N . PRO A 1 80 ? 2.987 -10.093 -8.732 1.00 86.50 80 PRO A N 1
ATOM 577 C CA . PRO A 1 80 ? 2.978 -10.786 -10.018 1.00 86.50 80 PRO A CA 1
ATOM 578 C C . PRO A 1 80 ? 4.280 -11.550 -10.301 1.00 86.50 80 PRO A C 1
ATOM 580 O O . PRO A 1 80 ? 4.307 -12.376 -11.208 1.00 86.50 80 PRO A O 1
ATOM 583 N N .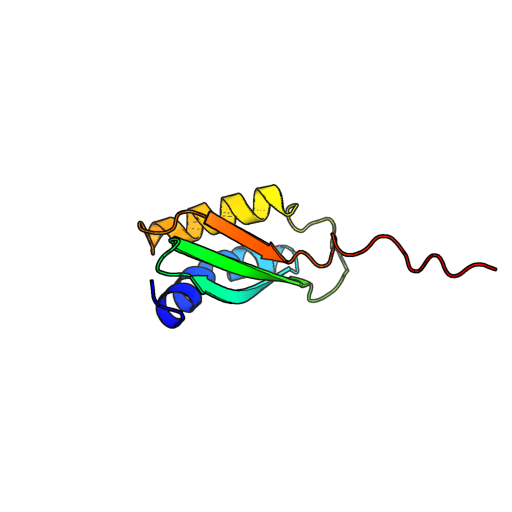 ARG A 1 81 ? 5.356 -11.312 -9.538 1.00 85.31 81 ARG A N 1
ATOM 584 C CA . ARG A 1 81 ? 6.617 -12.064 -9.635 1.00 85.31 81 ARG A CA 1
ATOM 585 C C . ARG A 1 81 ? 6.533 -13.434 -8.958 1.00 85.31 81 ARG A C 1
ATOM 587 O O . ARG A 1 81 ? 7.380 -14.283 -9.219 1.00 85.31 81 ARG A O 1
ATOM 594 N N . GLU A 1 82 ? 5.532 -13.653 -8.099 1.00 82.75 82 GLU A N 1
ATOM 595 C CA . GLU A 1 82 ? 5.393 -14.868 -7.284 1.00 82.75 82 GLU A CA 1
ATOM 596 C C . GLU A 1 82 ? 4.272 -15.827 -7.752 1.00 82.75 82 GLU A C 1
ATOM 598 O O . GLU A 1 82 ? 4.145 -16.919 -7.197 1.00 82.75 82 GLU A O 1
ATOM 603 N N . GLY A 1 83 ? 3.483 -15.496 -8.786 1.00 62.84 83 GLY A N 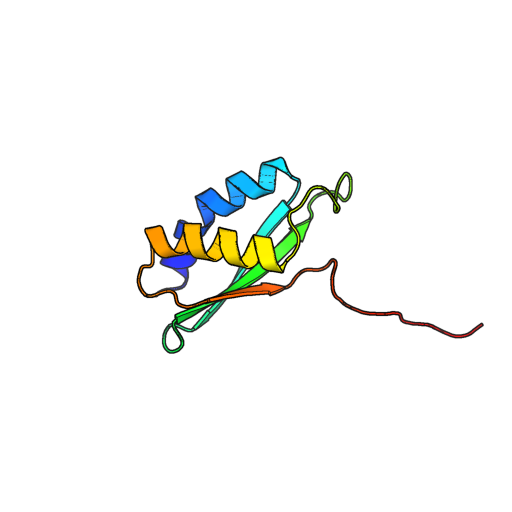1
ATOM 604 C CA . GLY A 1 83 ? 2.443 -16.390 -9.338 1.00 62.84 83 GLY A CA 1
ATOM 605 C C . GLY A 1 83 ? 2.671 -16.727 -10.819 1.00 62.84 83 GLY A C 1
ATOM 606 O O . GLY A 1 83 ? 2.858 -15.819 -11.615 1.00 62.84 83 GLY A O 1
ATOM 607 N N . SER A 1 84 ? 2.653 -17.968 -11.325 1.00 40.69 84 SER A N 1
ATOM 608 C CA . SER A 1 84 ? 2.540 -19.336 -10.776 1.00 40.69 84 SER A CA 1
ATOM 609 C C . SER A 1 84 ? 3.711 -20.186 -11.316 1.00 40.69 84 SER A C 1
ATOM 611 O O . SER A 1 84 ? 4.220 -19.864 -12.394 1.00 40.69 84 SER A O 1
ATOM 613 N N . PRO A 1 85 ? 4.116 -21.310 -10.683 1.00 45.09 85 PRO A N 1
ATOM 614 C CA . PRO A 1 85 ? 4.975 -22.280 -11.354 1.00 45.09 85 PRO A CA 1
ATOM 615 C C . PRO A 1 85 ? 4.220 -22.871 -12.552 1.00 45.09 85 PRO A C 1
ATOM 617 O O . PRO A 1 85 ? 3.261 -23.611 -12.380 1.00 45.09 85 PRO A O 1
ATOM 620 N N . GLY A 1 86 ? 4.656 -22.501 -13.755 1.00 42.44 86 GLY A N 1
ATOM 621 C CA . GLY A 1 86 ? 4.513 -23.243 -15.006 1.00 42.44 86 GLY A CA 1
ATOM 622 C C . GLY A 1 86 ? 3.140 -23.824 -15.365 1.00 42.44 86 GLY A C 1
ATOM 623 O O . GLY A 1 86 ? 2.755 -24.895 -14.907 1.00 42.44 86 GLY A O 1
ATOM 624 N N . THR A 1 87 ? 2.563 -23.325 -16.456 1.00 45.50 87 THR A N 1
ATOM 625 C CA . THR A 1 87 ? 2.236 -24.263 -17.538 1.00 45.50 87 THR A CA 1
ATOM 626 C C . THR A 1 87 ? 3.541 -24.881 -18.046 1.00 45.50 87 THR A C 1
ATOM 628 O O . THR A 1 87 ? 4.130 -24.412 -19.017 1.00 45.50 87 THR A O 1
ATOM 631 N N . ALA A 1 88 ? 4.001 -25.942 -17.382 1.00 48.44 88 ALA A N 1
ATOM 632 C CA . ALA A 1 88 ? 4.779 -26.980 -18.040 1.00 48.44 88 ALA A CA 1
ATOM 633 C C . ALA A 1 88 ? 3.812 -27.733 -18.968 1.00 48.44 88 ALA A C 1
ATOM 635 O O . ALA A 1 88 ? 3.253 -28.766 -18.609 1.00 48.44 88 ALA A O 1
ATOM 636 N N . ALA A 1 89 ? 3.539 -27.155 -20.139 1.00 45.81 89 ALA A N 1
ATOM 637 C CA . ALA A 1 89 ? 2.958 -27.900 -21.242 1.00 45.81 89 ALA A CA 1
ATOM 638 C C . ALA A 1 89 ? 4.076 -28.771 -21.825 1.00 45.81 89 ALA A C 1
ATOM 640 O O . ALA A 1 89 ? 5.108 -28.263 -22.258 1.00 45.81 89 ALA A O 1
ATOM 641 N N . ALA A 1 90 ? 3.873 -30.082 -21.745 1.00 44.94 90 ALA A N 1
ATOM 642 C CA . ALA A 1 90 ? 4.728 -31.099 -22.328 1.00 44.94 90 ALA A CA 1
ATOM 643 C C . ALA A 1 90 ? 4.966 -30.844 -23.822 1.00 44.94 90 ALA A C 1
ATOM 645 O O . ALA A 1 90 ? 4.001 -30.589 -24.538 1.00 44.94 90 ALA A O 1
ATOM 646 N N . HIS A 1 91 ? 6.214 -30.991 -24.270 1.00 42.47 91 HIS A N 1
ATOM 647 C CA . HIS A 1 91 ? 6.579 -31.487 -25.598 1.00 42.47 91 HIS A CA 1
ATOM 648 C C . HIS A 1 91 ? 7.974 -32.110 -25.548 1.00 42.47 91 HIS A C 1
ATOM 650 O O . HIS A 1 91 ? 8.886 -31.464 -24.986 1.00 42.47 91 HIS A O 1
#

pLDDT: mean 85.59, std 16.08, range [40.69, 97.44]

InterPro domains:
  IPR001075 NIF system FeS cluster assembly, NifU, C-terminal [PF01106] (6-75)
  IPR034904 Fe-S cluster assembly domain superfamily [G3DSA:3.30.300.130] (1-82)
  IPR034904 Fe-S cluster assembly domain superfamily [SSF117916] (4-78)

Secondary structure (DSSP, 8-state):
--HHHHHHHTHHHHHHHHHTTEEEEEEEEETTTTEEEEEEEES-GGGTTTSPPHHHHHHHHHHHHHHH-TT--EEEEE-TTS---------

Foldseek 3Di:
DDPVLLVVLCVVVQVVCVVQQKGKDWDDADLPQLETEIEIDHRDVPPPVSDDDQVVSFVVSQVSSCVSVVSHDTYGYHYPVPDDPDPPPDD